Protein AF-A0AB39UTN4-F1 (afdb_monomer_lite)

pLDDT: mean 81.83, std 6.12, range [64.06, 88.0]

Sequence (47 aa):
MYQVKAISKKGTQFRFRVRTGSIQELQNMLDAIFRGRGMRMVLVQPV

Radius of gyration: 10.34 Å; chains: 1; bounding box: 25×14×26 Å

Secondary structure (DSSP, 8-state):
-EEEEEEETTS-EEEEEE--S-HHHHHHHHHHHHTTS-EEEEEEEE-

Foldseek 3Di:
DKWKWWAAPVGDIDTDDDDDPDPVVVVVVCCVVCVVGRIDDIDIDDD

Structure (mmCIF, N/CA/C/O backbone):
data_AF-A0AB39UTN4-F1
#
_entry.id   AF-A0AB39UTN4-F1
#
loop_
_atom_site.group_PDB
_atom_site.id
_atom_site.type_symbol
_atom_site.label_atom_id
_atom_site.label_alt_id
_atom_site.label_comp_id
_atom_site.label_asym_id
_atom_site.label_entity_id
_atom_site.label_seq_id
_atom_site.pdbx_PDB_ins_code
_atom_site.Cartn_x
_atom_site.Cartn_y
_atom_site.Cartn_z
_atom_site.occupancy
_atom_site.B_iso_or_equiv
_atom_site.auth_seq_id
_atom_site.auth_comp_id
_atom_site.auth_asym_id
_atom_site.auth_atom_id
_atom_site.pdbx_PDB_model_num
ATOM 1 N N . MET A 1 1 ? 14.721 -0.265 -6.537 1.00 83.56 1 MET A N 1
ATOM 2 C CA . MET A 1 1 ? 14.245 -0.935 -5.298 1.00 83.56 1 MET A CA 1
ATOM 3 C C . MET A 1 1 ? 13.280 0.031 -4.619 1.00 83.56 1 MET A C 1
ATOM 5 O O . MET A 1 1 ? 13.356 1.205 -4.939 1.00 83.56 1 MET A O 1
ATOM 9 N N . TYR A 1 2 ? 12.344 -0.393 -3.766 1.00 85.94 2 TYR A N 1
ATOM 10 C CA . TYR A 1 2 ? 11.372 0.544 -3.180 1.00 85.94 2 TYR A CA 1
ATOM 11 C C . TYR A 1 2 ? 11.295 0.431 -1.664 1.00 85.94 2 TYR 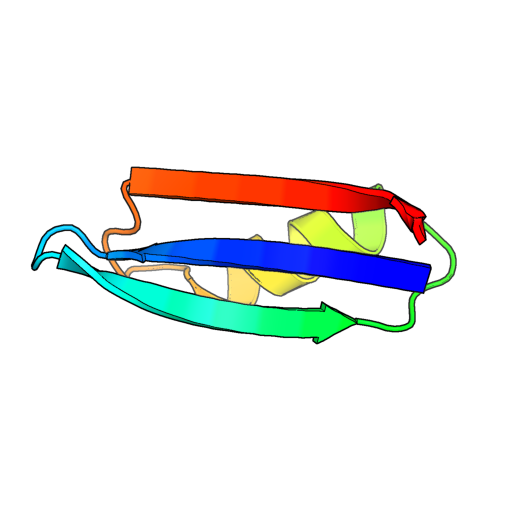A C 1
ATOM 13 O O . TYR A 1 2 ? 11.224 -0.666 -1.110 1.00 85.94 2 TYR A O 1
ATOM 21 N N . GLN A 1 3 ? 11.273 1.574 -0.991 1.00 87.25 3 GLN A N 1
ATOM 22 C CA . GLN A 1 3 ? 10.972 1.682 0.425 1.00 87.25 3 GLN A CA 1
ATOM 23 C C . GLN A 1 3 ? 9.496 2.025 0.593 1.00 87.25 3 GLN A C 1
ATOM 25 O O . GLN A 1 3 ? 9.017 3.028 0.069 1.00 87.25 3 GLN A O 1
ATOM 30 N N . VAL A 1 4 ? 8.784 1.186 1.340 1.00 85.81 4 VAL A N 1
ATOM 31 C CA . VAL A 1 4 ? 7.360 1.351 1.614 1.00 85.81 4 VAL A CA 1
ATOM 32 C C . VAL A 1 4 ? 7.168 1.669 3.088 1.00 85.81 4 VAL A C 1
ATOM 34 O O . VAL A 1 4 ? 7.649 0.947 3.967 1.00 85.81 4 VAL A O 1
ATOM 37 N N . LYS A 1 5 ? 6.439 2.749 3.364 1.00 87.44 5 LYS A N 1
ATOM 38 C CA . LYS A 1 5 ? 5.980 3.121 4.703 1.00 87.44 5 LYS A CA 1
ATOM 39 C C . LYS A 1 5 ? 4.458 3.162 4.713 1.00 87.44 5 LYS A C 1
ATOM 41 O O . LYS A 1 5 ? 3.868 4.069 4.136 1.00 87.44 5 LYS A O 1
ATOM 46 N N . ALA A 1 6 ? 3.837 2.200 5.386 1.00 85.94 6 ALA A N 1
ATOM 47 C CA . ALA A 1 6 ? 2.389 2.110 5.528 1.00 85.94 6 ALA A CA 1
ATOM 48 C C . ALA A 1 6 ?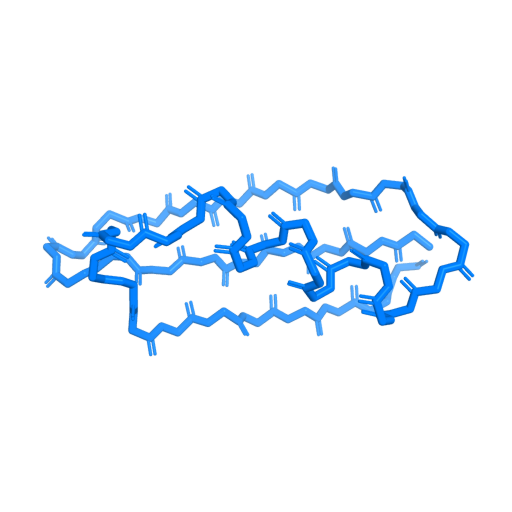 1.949 2.406 6.969 1.00 85.94 6 ALA A C 1
ATOM 50 O O . ALA A 1 6 ? 2.627 2.018 7.920 1.00 85.94 6 ALA A O 1
ATOM 51 N N . ILE A 1 7 ? 0.809 3.077 7.147 1.00 85.75 7 ILE A N 1
ATOM 52 C CA . ILE A 1 7 ? 0.217 3.348 8.466 1.00 85.75 7 ILE A CA 1
ATOM 53 C C . ILE A 1 7 ? -1.230 2.850 8.501 1.00 85.75 7 ILE A C 1
ATOM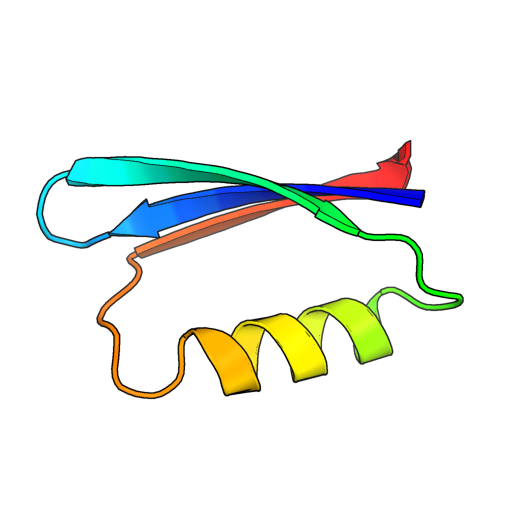 55 O O . ILE A 1 7 ? -2.055 3.222 7.661 1.00 85.75 7 ILE A O 1
ATOM 59 N N . SER A 1 8 ? -1.541 2.017 9.495 1.00 84.19 8 SER A N 1
ATOM 60 C CA . SER A 1 8 ? -2.903 1.529 9.736 1.00 84.19 8 SER A CA 1
ATOM 61 C C . SER A 1 8 ? -3.790 2.591 10.388 1.00 84.19 8 SER A C 1
ATOM 63 O O . SER A 1 8 ? -3.299 3.491 11.068 1.00 84.19 8 SER A O 1
ATOM 65 N N . LYS A 1 9 ? -5.118 2.452 10.271 1.00 80.50 9 LYS A N 1
ATOM 66 C CA . LYS A 1 9 ? -6.084 3.306 10.992 1.00 80.50 9 LYS A CA 1
ATOM 67 C C . LYS A 1 9 ? -5.863 3.355 12.512 1.00 80.50 9 LYS A C 1
ATOM 69 O O . LYS A 1 9 ? -6.193 4.366 13.118 1.00 80.50 9 LYS A O 1
ATOM 74 N N . LYS A 1 10 ? -5.297 2.300 13.114 1.00 84.25 10 LYS A N 1
ATOM 75 C CA . LYS A 1 10 ? -4.981 2.228 14.553 1.00 84.25 10 LYS A CA 1
ATOM 76 C C . LYS A 1 10 ? -3.631 2.869 14.920 1.00 84.25 10 LYS A C 1
ATOM 78 O O . LYS A 1 10 ? -3.250 2.841 16.080 1.00 84.25 10 LYS A O 1
ATOM 83 N N . GLY A 1 11 ? -2.894 3.417 13.949 1.00 82.94 11 GLY A N 1
ATOM 84 C CA . GLY A 1 11 ? -1.606 4.087 14.167 1.00 82.94 11 GLY A CA 1
ATOM 85 C C . GLY A 1 11 ? -0.374 3.184 14.052 1.00 82.94 11 GLY A C 1
ATOM 86 O O . GLY A 1 11 ? 0.748 3.684 14.063 1.00 82.94 11 GLY A O 1
ATOM 87 N N . THR A 1 12 ? -0.543 1.868 13.878 1.00 86.19 12 THR A N 1
ATOM 88 C CA . THR A 1 12 ? 0.585 0.947 13.656 1.00 86.19 12 THR A CA 1
ATOM 89 C C . THR A 1 12 ? 1.306 1.282 12.355 1.00 86.19 12 THR A C 1
ATOM 91 O O . THR A 1 12 ? 0.666 1.367 11.302 1.00 86.19 12 THR A O 1
ATOM 94 N N . GLN A 1 13 ? 2.627 1.444 12.433 1.00 87.69 13 GLN A N 1
ATOM 95 C CA . GLN A 1 13 ? 3.486 1.751 11.293 1.00 87.69 13 GLN A CA 1
ATOM 96 C C . GLN A 1 13 ? 4.185 0.488 10.787 1.00 87.69 13 GLN A C 1
ATOM 98 O O . GLN A 1 13 ? 4.814 -0.233 11.557 1.00 87.69 13 GLN A O 1
ATOM 103 N N . PHE A 1 14 ? 4.136 0.270 9.478 1.00 84.25 14 PHE A N 1
ATOM 104 C CA . PHE A 1 14 ? 4.842 -0.794 8.777 1.00 84.25 14 PHE A CA 1
ATOM 105 C C . PHE A 1 14 ? 5.887 -0.169 7.863 1.00 84.25 14 PHE A C 1
ATOM 107 O O . PHE A 1 14 ? 5.587 0.738 7.086 1.00 84.25 14 PHE A O 1
ATOM 114 N N . ARG A 1 15 ? 7.125 -0.644 7.967 1.00 86.50 15 ARG A N 1
ATOM 115 C CA . ARG A 1 15 ? 8.240 -0.210 7.126 1.00 86.50 15 ARG A CA 1
ATOM 116 C C . ARG A 1 15 ? 8.898 -1.441 6.541 1.00 86.50 15 ARG A C 1
ATOM 118 O O . ARG A 1 15 ? 9.363 -2.290 7.292 1.00 86.50 15 ARG A O 1
ATOM 125 N N . PHE A 1 16 ? 8.925 -1.537 5.222 1.00 85.62 16 PHE A N 1
ATOM 126 C CA . PHE A 1 16 ? 9.549 -2.659 4.535 1.00 85.62 16 PHE A CA 1
ATOM 127 C C . PHE A 1 16 ? 10.124 -2.211 3.197 1.00 85.62 16 PHE A C 1
ATOM 129 O O . PHE A 1 16 ? 9.733 -1.189 2.630 1.00 85.62 16 PHE A O 1
ATOM 136 N N . ARG A 1 17 ? 11.111 -2.965 2.721 1.00 86.38 17 ARG A N 1
ATOM 137 C CA . ARG A 1 17 ? 11.756 -2.749 1.429 1.00 86.38 17 ARG A CA 1
ATOM 138 C C . ARG A 1 17 ? 11.274 -3.827 0.475 1.00 86.38 17 ARG A C 1
ATOM 140 O O . ARG A 1 17 ? 11.291 -5.001 0.832 1.00 86.38 17 ARG A O 1
ATOM 147 N N . VAL A 1 18 ? 10.862 -3.430 -0.720 1.00 86.31 18 VAL A N 1
ATOM 148 C CA . VAL A 1 18 ? 10.380 -4.344 -1.755 1.00 86.31 18 VAL A CA 1
ATOM 149 C C . VAL A 1 18 ? 11.290 -4.239 -2.968 1.00 86.31 18 VAL A C 1
ATOM 151 O O . VAL A 1 18 ? 11.603 -3.147 -3.453 1.00 86.31 18 VAL A O 1
ATOM 154 N N . ARG A 1 19 ? 11.735 -5.394 -3.457 1.00 87.12 19 ARG A N 1
ATOM 155 C CA . ARG A 1 19 ? 12.461 -5.509 -4.718 1.00 87.12 19 ARG A CA 1
ATOM 156 C C . ARG A 1 19 ? 11.461 -5.920 -5.797 1.00 87.12 19 ARG A C 1
ATOM 158 O O . ARG A 1 19 ? 10.897 -7.001 -5.721 1.00 87.12 19 ARG A O 1
ATOM 165 N N . THR A 1 20 ? 11.227 -5.038 -6.758 1.00 84.25 20 THR A N 1
ATOM 166 C CA . THR A 1 20 ? 10.307 -5.229 -7.890 1.00 84.25 20 THR A CA 1
ATOM 167 C C . THR A 1 20 ? 10.838 -4.433 -9.080 1.00 84.25 20 THR A C 1
ATOM 169 O O . THR A 1 20 ? 11.605 -3.480 -8.885 1.00 84.25 20 THR A O 1
ATOM 172 N N . GLY A 1 21 ? 10.495 -4.875 -10.293 1.00 81.62 21 GLY A N 1
ATOM 173 C CA . GLY A 1 21 ? 10.910 -4.243 -11.542 1.00 81.62 21 GLY A CA 1
ATOM 174 C C . GLY A 1 21 ? 10.088 -3.007 -11.910 1.00 81.62 21 GLY A C 1
ATOM 175 O O . GLY A 1 21 ? 10.528 -2.232 -12.752 1.00 81.62 21 GLY A O 1
ATOM 176 N N . SER A 1 22 ? 8.925 -2.793 -11.282 1.00 85.25 22 SER A N 1
ATOM 177 C CA . SER A 1 22 ? 8.014 -1.698 -11.628 1.00 85.25 22 SER A CA 1
ATOM 178 C C . SER A 1 22 ? 7.226 -1.177 -10.426 1.00 85.25 22 SER A C 1
ATOM 180 O O . SER A 1 22 ? 6.811 -1.924 -9.542 1.00 85.25 22 SER A O 1
ATOM 182 N N . ILE A 1 23 ? 6.939 0.127 -10.421 1.00 82.81 23 ILE A N 1
ATOM 183 C CA . ILE A 1 23 ? 6.060 0.740 -9.418 1.00 82.81 23 ILE A CA 1
ATOM 184 C C . ILE A 1 23 ? 4.627 0.189 -9.488 1.00 82.81 23 ILE A C 1
ATOM 186 O O . ILE A 1 23 ? 3.956 0.106 -8.462 1.00 82.81 23 ILE A O 1
ATOM 190 N N . GLN A 1 24 ? 4.171 -0.235 -10.671 1.00 86.81 24 GLN A N 1
ATOM 191 C CA . GLN A 1 24 ? 2.833 -0.799 -10.850 1.00 86.81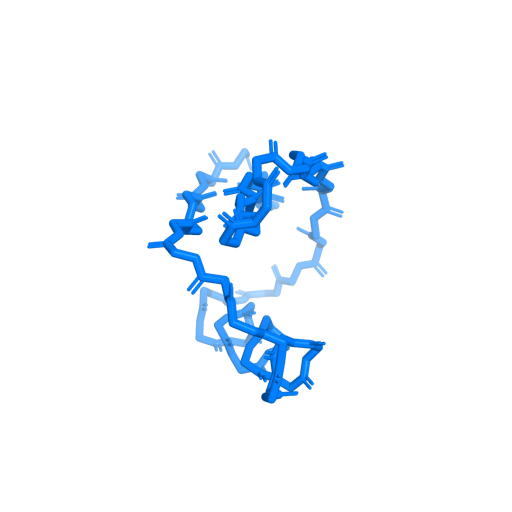 24 GLN A CA 1
ATOM 192 C C . GLN A 1 24 ? 2.707 -2.164 -10.165 1.00 86.81 24 GLN A C 1
ATOM 194 O O . GLN A 1 24 ? 1.723 -2.432 -9.479 1.00 86.81 24 GLN A O 1
ATOM 199 N N . GLU A 1 25 ? 3.724 -3.018 -10.307 1.00 87.50 25 GLU A N 1
ATOM 200 C CA . GLU A 1 25 ? 3.792 -4.304 -9.604 1.00 87.50 25 GLU A CA 1
ATOM 201 C C . GLU A 1 25 ? 3.784 -4.096 -8.092 1.00 87.50 25 GLU A C 1
ATOM 203 O O . GLU A 1 25 ? 3.048 -4.773 -7.375 1.00 87.50 25 GLU A O 1
ATOM 208 N N . LEU A 1 26 ? 4.558 -3.116 -7.613 1.00 86.62 26 LEU A N 1
ATOM 209 C CA . LEU A 1 26 ? 4.571 -2.754 -6.206 1.00 86.62 26 LEU A CA 1
ATOM 210 C C . LEU A 1 26 ? 3.176 -2.362 -5.717 1.00 86.62 26 LEU A C 1
ATOM 212 O O . LEU A 1 26 ? 2.729 -2.882 -4.701 1.00 86.62 26 LEU A O 1
ATOM 216 N N . GLN A 1 27 ? 2.486 -1.465 -6.422 1.00 84.81 27 GLN A N 1
ATOM 217 C CA . GLN A 1 27 ? 1.137 -1.040 -6.046 1.00 84.81 27 GLN A CA 1
ATOM 218 C C . GLN A 1 27 ? 0.167 -2.223 -6.009 1.00 84.81 27 GLN A C 1
ATOM 220 O O . GLN A 1 27 ? -0.515 -2.401 -5.005 1.00 84.81 27 GLN A O 1
ATOM 225 N N . ASN A 1 28 ? 0.191 -3.094 -7.021 1.00 88.00 28 ASN A N 1
ATOM 226 C CA . ASN A 1 28 ? -0.65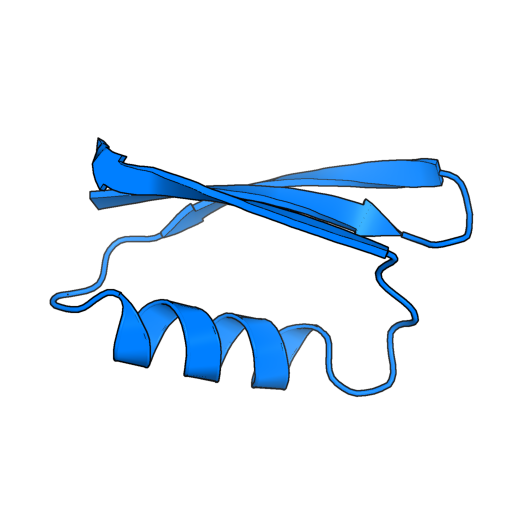1 -4.292 -7.059 1.00 88.00 28 ASN A CA 1
ATOM 227 C C . ASN A 1 28 ? -0.374 -5.234 -5.872 1.00 88.00 28 ASN A C 1
ATOM 229 O O . ASN A 1 28 ? -1.305 -5.770 -5.269 1.00 88.00 28 ASN A O 1
ATOM 233 N N . MET A 1 29 ? 0.899 -5.420 -5.500 1.00 86.62 29 MET A N 1
ATOM 234 C CA . MET A 1 29 ? 1.278 -6.205 -4.320 1.00 86.62 29 MET A CA 1
ATOM 235 C C . MET A 1 29 ? 0.777 -5.563 -3.024 1.00 86.62 29 MET A C 1
ATOM 237 O O . MET A 1 29 ? 0.245 -6.257 -2.158 1.00 86.62 29 MET A O 1
ATOM 241 N N . LEU A 1 30 ? 0.943 -4.247 -2.875 1.00 85.19 30 LEU A N 1
ATOM 242 C CA . LEU A 1 30 ? 0.504 -3.516 -1.687 1.00 85.19 30 LEU A CA 1
ATOM 243 C C . LEU A 1 30 ? -1.017 -3.552 -1.549 1.00 85.19 30 LEU A C 1
ATOM 245 O O . LEU A 1 30 ? -1.513 -3.812 -0.455 1.00 85.19 30 LEU A O 1
ATOM 249 N N . ASP A 1 31 ? -1.743 -3.386 -2.650 1.00 85.25 31 ASP A N 1
ATOM 250 C CA . ASP A 1 31 ? -3.194 -3.520 -2.683 1.00 85.25 31 ASP A CA 1
ATOM 251 C C . ASP A 1 31 ? -3.633 -4.927 -2.296 1.00 85.25 31 ASP A C 1
ATOM 253 O O . ASP A 1 31 ? -4.567 -5.064 -1.514 1.00 85.25 31 ASP A O 1
ATOM 257 N N . ALA A 1 32 ? -2.954 -5.978 -2.764 1.00 86.06 32 ALA A N 1
ATOM 258 C CA . ALA A 1 32 ? -3.271 -7.352 -2.377 1.00 86.06 32 ALA A CA 1
ATOM 259 C C . ALA A 1 32 ? -3.023 -7.609 -0.878 1.00 86.06 32 ALA A C 1
ATOM 261 O O . ALA A 1 32 ? -3.873 -8.185 -0.199 1.00 86.06 32 ALA A O 1
ATOM 262 N N . ILE A 1 33 ? -1.888 -7.147 -0.344 1.00 82.75 33 ILE A N 1
ATOM 263 C CA . ILE A 1 33 ? -1.498 -7.335 1.066 1.00 82.75 33 ILE A CA 1
ATOM 264 C C . ILE A 1 33 ? -2.399 -6.529 2.011 1.00 82.75 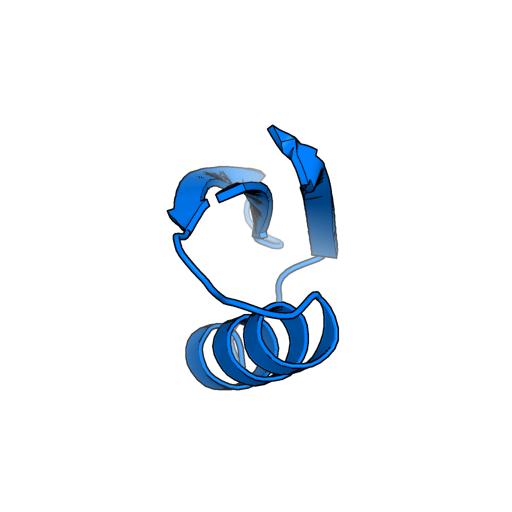33 ILE A C 1
ATOM 266 O O . ILE A 1 33 ? -2.716 -6.972 3.121 1.00 82.75 33 ILE A O 1
ATOM 270 N N . PHE A 1 34 ? -2.798 -5.329 1.592 1.00 79.56 34 PHE A N 1
ATOM 271 C CA . PHE A 1 34 ? -3.591 -4.412 2.402 1.00 79.56 34 PHE A CA 1
ATOM 272 C C . PHE A 1 34 ? -5.083 -4.431 2.078 1.00 79.56 34 PHE A C 1
ATOM 274 O O . PHE A 1 34 ? -5.844 -3.741 2.758 1.00 79.56 34 PHE A O 1
ATOM 281 N N . ARG A 1 35 ? -5.544 -5.253 1.126 1.00 80.38 35 ARG A N 1
ATOM 282 C CA . ARG A 1 35 ? -6.972 -5.413 0.826 1.00 80.38 35 ARG A CA 1
ATOM 283 C C . ARG A 1 35 ? -7.733 -5.770 2.106 1.00 80.38 35 ARG A C 1
ATOM 285 O O . ARG A 1 35 ? -7.405 -6.727 2.801 1.00 80.38 35 ARG A O 1
ATOM 292 N N . GLY A 1 36 ? -8.727 -4.956 2.458 1.00 74.50 36 GLY A N 1
ATOM 293 C CA . GLY A 1 36 ? -9.531 -5.125 3.678 1.00 74.50 36 GLY A CA 1
ATOM 294 C C . GLY A 1 36 ? -8.844 -4.705 4.986 1.00 74.50 36 GLY A C 1
ATOM 295 O O . GLY A 1 36 ? -9.515 -4.538 6.004 1.00 74.50 36 GLY A O 1
ATOM 296 N N . ARG A 1 37 ? -7.531 -4.442 4.984 1.00 70.00 37 ARG A N 1
ATOM 297 C CA . ARG A 1 37 ? -6.833 -3.813 6.110 1.00 70.00 37 ARG A CA 1
ATOM 298 C C . ARG A 1 37 ? -6.933 -2.312 5.901 1.00 70.00 37 ARG A C 1
ATOM 300 O O . ARG A 1 37 ? -6.300 -1.781 5.004 1.00 70.00 37 ARG A O 1
ATOM 307 N N . GLY A 1 38 ? -7.753 -1.618 6.691 1.00 68.38 38 GLY A N 1
ATOM 308 C CA . GLY A 1 38 ? -7.944 -0.166 6.587 1.00 68.38 38 GLY A CA 1
ATOM 309 C C . GLY A 1 38 ? -6.653 0.629 6.828 1.00 68.38 38 GLY A C 1
ATOM 310 O O . GLY A 1 38 ? -6.459 1.181 7.911 1.00 68.38 38 GLY A O 1
ATOM 311 N N . MET A 1 39 ? -5.771 0.672 5.835 1.00 74.56 39 MET A N 1
ATOM 312 C CA . MET A 1 39 ? -4.553 1.467 5.798 1.00 74.56 39 MET A CA 1
ATOM 313 C C . MET A 1 39 ? -4.901 2.872 5.305 1.00 74.56 39 MET A C 1
ATOM 315 O O . MET A 1 39 ? -5.789 3.041 4.474 1.00 74.56 39 MET A O 1
ATOM 319 N N . ARG A 1 40 ? -4.250 3.893 5.869 1.00 68.06 40 ARG A N 1
ATOM 320 C CA . ARG A 1 40 ? -4.552 5.306 5.578 1.00 68.06 40 ARG A CA 1
ATOM 321 C C . ARG A 1 40 ? -3.503 5.992 4.716 1.00 68.06 40 ARG A C 1
ATOM 323 O O . ARG A 1 40 ? -3.833 6.939 4.019 1.00 68.06 40 ARG A O 1
ATOM 330 N N . MET A 1 41 ? -2.249 5.561 4.798 1.00 64.06 41 MET A N 1
ATOM 331 C CA . MET A 1 41 ? -1.148 6.240 4.125 1.00 64.06 41 MET A CA 1
ATOM 332 C C . MET A 1 41 ? -0.075 5.224 3.769 1.00 64.06 41 MET A C 1
ATOM 334 O O . MET A 1 41 ? 0.395 4.514 4.657 1.00 64.06 41 MET A O 1
ATOM 338 N N . VAL A 1 42 ? 0.282 5.153 2.487 1.00 74.81 42 VAL A N 1
ATOM 339 C CA . VAL A 1 42 ? 1.336 4.292 1.944 1.00 74.81 42 VAL A CA 1
ATOM 340 C C . VAL A 1 42 ? 2.288 5.192 1.159 1.00 74.81 42 VAL A C 1
ATOM 342 O O . VAL A 1 42 ? 1.960 5.644 0.069 1.00 74.81 42 VAL A O 1
ATOM 345 N N . LEU A 1 43 ? 3.445 5.507 1.740 1.00 75.38 43 LEU A N 1
ATOM 346 C CA . LEU A 1 43 ? 4.504 6.254 1.066 1.00 75.38 43 LEU A CA 1
ATOM 347 C C . LEU A 1 43 ? 5.460 5.259 0.411 1.00 75.38 43 LEU A C 1
ATOM 349 O O . LEU A 1 43 ? 6.046 4.423 1.100 1.00 75.38 43 LEU A O 1
ATOM 353 N N . VAL A 1 44 ? 5.613 5.373 -0.903 1.00 75.75 44 VAL A N 1
ATOM 354 C CA . VAL A 1 44 ? 6.554 4.591 -1.705 1.00 75.75 44 VAL A CA 1
ATOM 355 C C . VAL A 1 44 ? 7.664 5.521 -2.175 1.00 75.75 44 VAL A C 1
ATOM 357 O O . VAL A 1 44 ? 7.386 6.529 -2.817 1.00 75.75 44 VAL A O 1
ATOM 360 N N . GLN A 1 45 ? 8.913 5.179 -1.876 1.00 75.62 45 GLN A N 1
ATOM 361 C CA . GLN A 1 45 ? 10.085 5.896 -2.378 1.00 75.62 45 GLN A CA 1
ATOM 362 C C . GLN A 1 45 ? 10.979 4.933 -3.163 1.00 75.62 45 GLN A C 1
ATOM 364 O O . GLN A 1 45 ? 11.264 3.846 -2.650 1.00 75.62 45 GLN A O 1
ATOM 369 N N . PRO A 1 46 ? 11.412 5.279 -4.389 1.00 76.31 46 PRO A N 1
ATOM 370 C CA . PRO A 1 46 ? 12.486 4.546 -5.041 1.00 76.31 46 PRO A CA 1
ATOM 371 C C . PRO A 1 46 ? 13.778 4.719 -4.229 1.00 76.31 46 PRO A C 1
ATOM 373 O O . PRO A 1 46 ? 14.085 5.818 -3.769 1.00 76.31 46 PRO A O 1
ATOM 376 N N . VAL A 1 47 ? 14.484 3.609 -4.027 1.00 71.62 47 VAL A N 1
ATOM 377 C CA . VAL A 1 47 ? 15.846 3.527 -3.481 1.00 71.62 47 VAL A CA 1
ATOM 378 C C . VAL A 1 47 ? 16.786 3.197 -4.623 1.00 71.62 47 VAL A C 1
ATOM 380 O O . VAL A 1 47 ? 16.436 2.251 -5.385 1.00 71.62 47 VAL A O 1
#

Organism: NCBI:txid3142973